Protein AF-X1HKD3-F1 (afdb_monomer_lite)

Radius of gyration: 12.35 Å; chains: 1; bounding box: 21×20×33 Å

Secondary structure (DSSP, 8-state):
---TTS-HHHHHHHHHHHHHHHHHHHHTT--TT-B---TTTTSHHHHHHHHHHHHTT-B-

Foldseek 3Di:
DADPPDDPVRRVLCDPQQVVLVVVCVVVVDAAAAEDDQDPLVDSNNVNNVVVCVVRNYHD

Sequence (60 aa):
IKPANMTYEEAAAAPIGGLTALVLLRKGNIQPRQKVVVVGASGSVGTFAVQLAKYFGAEV

Structure (mmCIF, N/CA/C/O backbone):
data_AF-X1HKD3-F1
#
_entry.id   AF-X1HKD3-F1
#
loop_
_atom_site.group_PDB
_atom_site.id
_atom_site.type_symbol
_atom_site.label_atom_id
_atom_site.label_alt_id
_atom_site.label_comp_id
_atom_site.label_asym_id
_atom_site.label_entity_id
_atom_site.label_seq_id
_atom_site.pdbx_PDB_ins_code
_atom_site.Cartn_x
_atom_site.Cartn_y
_atom_site.Cartn_z
_atom_site.occupancy
_atom_site.B_iso_or_equiv
_atom_site.auth_seq_id
_atom_site.auth_comp_id
_atom_site.auth_asym_id
_atom_site.auth_atom_id
_atom_site.pdbx_PDB_model_num
ATOM 1 N N . ILE A 1 1 ? 2.157 -12.668 -17.610 1.00 86.50 1 ILE A N 1
ATOM 2 C CA . ILE A 1 1 ? 0.972 -12.057 -18.262 1.00 86.50 1 ILE A CA 1
ATOM 3 C C . ILE A 1 1 ? 0.640 -10.757 -17.533 1.00 86.50 1 ILE A C 1
ATOM 5 O O . ILE A 1 1 ? 0.801 -10.731 -16.319 1.00 86.50 1 ILE A O 1
ATOM 9 N N . LYS A 1 2 ? 0.263 -9.688 -18.245 1.00 95.00 2 LYS A N 1
ATOM 10 C CA . LYS A 1 2 ? -0.111 -8.383 -17.663 1.00 95.00 2 LYS A CA 1
ATOM 11 C C . LYS A 1 2 ? -1.582 -8.052 -17.963 1.00 95.00 2 LYS A C 1
ATOM 13 O O . LYS A 1 2 ? -2.101 -8.592 -18.943 1.00 95.00 2 LYS A O 1
ATOM 18 N N . PRO A 1 3 ? -2.241 -7.166 -17.195 1.00 96.38 3 PRO A N 1
ATOM 19 C CA . PRO A 1 3 ? -3.565 -6.651 -17.545 1.00 96.38 3 PRO A CA 1
ATOM 20 C C . PRO A 1 3 ? -3.595 -5.981 -18.928 1.00 96.38 3 PRO A C 1
ATOM 22 O O . PRO A 1 3 ? -2.593 -5.434 -19.398 1.00 96.38 3 PRO A O 1
ATOM 25 N N . ALA A 1 4 ? -4.757 -6.014 -19.586 1.00 97.19 4 ALA A N 1
ATOM 26 C CA . ALA A 1 4 ? -4.933 -5.424 -20.917 1.00 97.19 4 ALA A CA 1
ATOM 27 C C . ALA A 1 4 ? -4.785 -3.892 -20.911 1.00 97.19 4 ALA A C 1
ATOM 29 O O . ALA A 1 4 ? -4.305 -3.318 -21.882 1.00 97.19 4 ALA A O 1
ATOM 30 N N . ASN A 1 5 ? -5.150 -3.246 -19.803 1.00 97.06 5 ASN A N 1
ATOM 31 C CA . ASN A 1 5 ? -5.162 -1.795 -19.618 1.00 97.06 5 ASN A CA 1
ATOM 32 C C . ASN A 1 5 ? -3.877 -1.232 -18.980 1.00 97.06 5 ASN A C 1
ATOM 34 O O . ASN A 1 5 ? -3.924 -0.162 -18.387 1.00 97.06 5 ASN A O 1
ATOM 38 N N . MET A 1 6 ? -2.763 -1.965 -19.040 1.00 97.25 6 MET A N 1
ATOM 39 C CA . MET A 1 6 ? -1.507 -1.597 -18.379 1.00 97.25 6 MET A CA 1
ATOM 40 C C . MET A 1 6 ? -0.319 -1.908 -19.290 1.00 97.25 6 MET A C 1
ATOM 42 O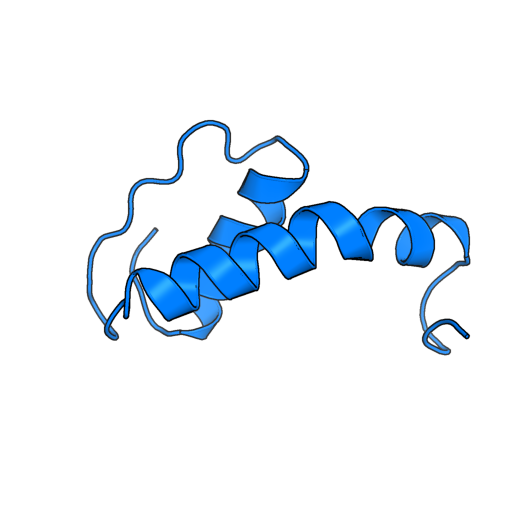 O . MET A 1 6 ? -0.364 -2.901 -20.027 1.00 97.25 6 MET A O 1
ATOM 46 N N . THR A 1 7 ? 0.743 -1.106 -19.265 1.00 98.06 7 THR A N 1
ATOM 47 C CA . THR A 1 7 ? 2.003 -1.442 -19.952 1.00 98.06 7 THR A CA 1
ATOM 48 C C . THR A 1 7 ? 2.760 -2.546 -19.204 1.00 98.06 7 THR A C 1
ATOM 50 O O . THR A 1 7 ? 2.384 -2.953 -18.101 1.00 98.06 7 THR A O 1
ATOM 53 N N . TYR A 1 8 ? 3.809 -3.110 -19.809 1.00 96.94 8 TYR A N 1
ATOM 54 C CA . TYR A 1 8 ? 4.636 -4.090 -19.094 1.00 96.94 8 TYR A CA 1
ATOM 55 C C . TYR A 1 8 ? 5.427 -3.429 -17.966 1.00 96.94 8 TYR A C 1
ATOM 57 O O . TYR A 1 8 ? 5.576 -4.030 -16.906 1.00 96.94 8 TYR A O 1
ATOM 65 N N . GLU A 1 9 ? 5.875 -2.196 -18.174 1.00 96.44 9 GLU A N 1
ATOM 66 C CA . GLU A 1 9 ? 6.621 -1.385 -17.217 1.00 96.44 9 GLU A CA 1
ATOM 67 C C . GLU A 1 9 ? 5.774 -1.086 -15.975 1.00 96.44 9 GLU A C 1
ATOM 69 O O . GLU A 1 9 ? 6.212 -1.323 -14.849 1.00 96.44 9 GLU A O 1
ATOM 74 N N . GLU A 1 10 ? 4.529 -0.651 -16.176 1.00 95.00 10 GLU A N 1
ATOM 75 C CA . GLU A 1 10 ? 3.570 -0.422 -15.093 1.00 95.00 10 GLU A CA 1
ATOM 76 C C . GLU A 1 10 ? 3.260 -1.726 -14.342 1.00 95.00 10 GLU A C 1
ATOM 78 O O . GLU A 1 10 ? 3.293 -1.767 -13.109 1.00 95.00 10 GLU A O 1
ATOM 83 N N . ALA A 1 11 ? 3.023 -2.820 -15.076 1.00 95.94 11 ALA A N 1
ATOM 84 C CA . ALA A 1 11 ? 2.720 -4.119 -14.482 1.00 95.94 11 ALA A CA 1
ATOM 85 C C . ALA A 1 11 ? 3.906 -4.705 -13.706 1.00 95.94 11 ALA A C 1
ATOM 87 O O . ALA A 1 11 ? 3.696 -5.379 -12.699 1.00 95.94 11 ALA A O 1
ATOM 88 N N . ALA A 1 12 ? 5.141 -4.450 -14.141 1.00 95.25 12 ALA A N 1
ATOM 89 C CA . ALA A 1 12 ? 6.354 -4.933 -13.488 1.00 95.25 12 ALA A CA 1
ATOM 90 C C . ALA A 1 12 ? 6.624 -4.240 -12.142 1.00 95.25 12 ALA A C 1
ATOM 92 O O . ALA A 1 12 ? 7.234 -4.845 -11.261 1.00 95.25 12 ALA A O 1
ATOM 93 N N . ALA A 1 13 ? 6.149 -3.006 -11.950 1.00 93.06 13 ALA A N 1
ATOM 94 C CA . ALA A 1 13 ? 6.339 -2.260 -10.704 1.00 93.06 13 ALA A CA 1
ATOM 95 C C . ALA A 1 13 ? 5.430 -2.741 -9.550 1.00 93.06 13 ALA A C 1
ATOM 97 O O . ALA A 1 13 ? 5.720 -2.492 -8.377 1.00 93.06 13 ALA A O 1
ATOM 98 N N . ALA A 1 14 ? 4.331 -3.433 -9.863 1.00 94.00 14 ALA A N 1
ATOM 99 C CA . ALA A 1 14 ? 3.300 -3.801 -8.894 1.00 94.00 14 ALA A CA 1
ATOM 100 C C . ALA A 1 14 ? 3.628 -4.978 -7.944 1.00 94.00 14 ALA A C 1
ATOM 102 O O . ALA A 1 14 ? 3.297 -4.869 -6.759 1.00 94.00 14 ALA A O 1
ATOM 103 N N . PRO A 1 15 ? 4.245 -6.100 -8.379 1.00 95.25 15 PRO A N 1
ATOM 104 C CA . PRO A 1 15 ? 4.237 -7.341 -7.606 1.00 95.25 15 PRO A CA 1
ATOM 105 C C . PRO A 1 15 ? 4.903 -7.234 -6.236 1.00 95.25 15 PRO A C 1
ATOM 107 O O . PRO A 1 15 ? 4.307 -7.646 -5.247 1.00 95.25 15 PRO A O 1
ATOM 110 N N . ILE A 1 16 ? 6.109 -6.662 -6.152 1.00 96.19 16 ILE A N 1
ATOM 111 C CA . ILE A 1 16 ? 6.861 -6.614 -4.889 1.00 96.19 16 ILE A CA 1
ATOM 112 C C . ILE A 1 16 ? 6.162 -5.710 -3.870 1.00 96.19 16 ILE A C 1
ATOM 114 O O . ILE A 1 16 ? 5.840 -6.160 -2.769 1.00 96.19 16 ILE A O 1
ATOM 118 N N . GLY A 1 17 ? 5.892 -4.453 -4.234 1.00 97.06 17 GLY A N 1
ATOM 119 C CA . GLY A 1 17 ? 5.257 -3.487 -3.338 1.00 97.06 17 GLY A CA 1
ATOM 120 C C . GLY A 1 17 ? 3.840 -3.902 -2.944 1.00 97.06 17 GLY A C 1
ATOM 121 O O . GLY A 1 17 ? 3.505 -3.932 -1.758 1.00 97.06 17 GLY A O 1
ATOM 122 N N . GLY A 1 18 ? 3.033 -4.281 -3.937 1.00 97.75 18 GLY A N 1
ATOM 123 C CA . GLY A 1 18 ? 1.629 -4.637 -3.759 1.00 97.75 18 GLY A CA 1
ATOM 124 C C . GLY A 1 18 ? 1.431 -5.911 -2.946 1.00 97.75 18 GLY A C 1
ATOM 125 O O . GLY A 1 18 ? 0.637 -5.915 -2.004 1.00 97.75 18 GLY A O 1
ATOM 126 N N . LEU A 1 19 ? 2.177 -6.980 -3.251 1.00 98.06 19 L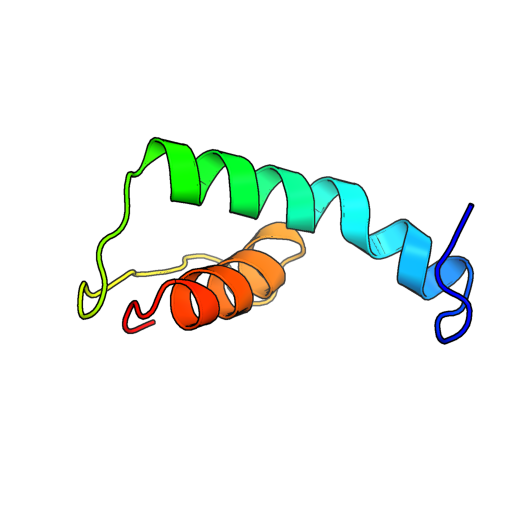EU A N 1
ATOM 127 C CA . LEU A 1 19 ? 2.052 -8.238 -2.512 1.00 98.06 19 LEU A CA 1
ATOM 128 C C . LEU A 1 19 ? 2.546 -8.093 -1.071 1.00 98.06 19 LEU A C 1
ATOM 130 O O . LEU A 1 19 ? 1.884 -8.577 -0.153 1.00 98.06 19 LEU A O 1
ATOM 134 N N . THR A 1 20 ? 3.662 -7.388 -0.862 1.00 98.38 20 THR A N 1
ATOM 135 C CA . THR A 1 20 ? 4.193 -7.136 0.487 1.00 98.38 20 THR A CA 1
ATOM 136 C C . THR A 1 20 ? 3.178 -6.377 1.336 1.00 98.38 20 THR A C 1
ATOM 138 O O . THR A 1 20 ? 2.851 -6.815 2.440 1.00 98.38 20 THR A O 1
ATOM 141 N N . ALA A 1 21 ? 2.618 -5.284 0.807 1.00 98.44 21 ALA A N 1
ATOM 142 C CA . ALA A 1 21 ? 1.590 -4.511 1.497 1.00 98.44 21 ALA A CA 1
ATOM 143 C C . ALA A 1 21 ? 0.351 -5.363 1.822 1.00 98.44 21 ALA A C 1
ATOM 145 O O . ALA A 1 21 ? -0.117 -5.363 2.961 1.00 98.44 21 ALA A O 1
ATOM 146 N N . LEU A 1 22 ? -0.150 -6.139 0.854 1.00 98.44 22 LEU A N 1
ATOM 147 C CA . LEU A 1 22 ? -1.329 -6.989 1.037 1.00 98.44 22 LEU A CA 1
ATOM 148 C C . LEU A 1 22 ? -1.126 -8.045 2.130 1.00 98.44 22 LEU A C 1
ATOM 150 O O . LEU A 1 22 ? -2.002 -8.232 2.976 1.00 98.44 22 LEU A O 1
ATOM 154 N N . VAL A 1 23 ? 0.016 -8.738 2.117 1.00 98.50 23 VAL A N 1
ATOM 155 C CA . VAL A 1 23 ? 0.335 -9.774 3.109 1.00 98.50 23 VAL A CA 1
ATOM 156 C C . VAL A 1 23 ? 0.446 -9.166 4.505 1.00 98.50 23 VAL A C 1
ATOM 158 O O . VAL A 1 23 ? -0.124 -9.715 5.449 1.00 98.50 23 VAL A O 1
ATOM 161 N N . LEU A 1 24 ? 1.127 -8.026 4.646 1.00 97.94 24 LEU A N 1
ATOM 162 C CA . LEU A 1 24 ? 1.295 -7.361 5.940 1.00 97.94 24 LEU A CA 1
ATOM 163 C C . LEU A 1 24 ? -0.030 -6.839 6.502 1.00 97.94 24 LEU A C 1
ATOM 165 O O . LEU A 1 24 ? -0.309 -7.069 7.677 1.00 97.94 24 LEU A O 1
ATOM 169 N N . LEU A 1 25 ? -0.873 -6.206 5.680 1.00 97.81 25 LEU A N 1
ATOM 170 C CA . LEU A 1 25 ? -2.181 -5.703 6.121 1.00 97.81 25 LEU A CA 1
ATOM 171 C C . LEU A 1 25 ? -3.124 -6.839 6.534 1.00 97.81 25 LEU A C 1
ATOM 173 O O . LEU A 1 25 ? -3.794 -6.735 7.561 1.00 97.81 25 LEU A O 1
ATOM 177 N N . ARG A 1 26 ? -3.131 -7.955 5.790 1.00 97.69 26 ARG A N 1
ATOM 178 C CA . ARG A 1 26 ? -3.891 -9.158 6.171 1.00 97.69 26 ARG A CA 1
ATOM 179 C C . ARG A 1 26 ? -3.370 -9.772 7.465 1.00 97.69 26 ARG A C 1
ATOM 181 O O . ARG A 1 26 ? -4.165 -10.126 8.327 1.00 97.69 26 ARG A O 1
ATOM 188 N N . LYS A 1 27 ? -2.046 -9.863 7.628 1.00 98.12 27 LYS A N 1
ATOM 189 C CA . LYS A 1 27 ? -1.422 -10.363 8.862 1.00 98.12 27 LYS A CA 1
ATOM 190 C C . LYS A 1 27 ? -1.725 -9.463 10.063 1.00 98.12 27 LYS A C 1
ATOM 192 O O . LYS A 1 27 ? -1.934 -9.972 11.158 1.00 98.12 27 LYS A O 1
ATOM 197 N N . GLY A 1 28 ? -1.763 -8.149 9.854 1.00 96.56 28 GLY A N 1
ATOM 198 C CA . GLY A 1 28 ? -2.164 -7.169 10.862 1.00 96.56 28 GLY A CA 1
ATOM 199 C C . GLY A 1 28 ? -3.659 -7.187 11.188 1.00 96.56 28 GLY A C 1
ATOM 200 O O . GLY A 1 28 ? -4.059 -6.526 12.140 1.00 96.56 28 GLY A O 1
ATOM 201 N N . ASN A 1 29 ? -4.466 -7.934 10.422 1.00 96.88 29 ASN A N 1
ATOM 202 C CA . ASN A 1 29 ? -5.912 -8.067 10.581 1.00 96.88 29 ASN A CA 1
ATOM 203 C C . ASN A 1 29 ? -6.613 -6.713 10.792 1.00 96.88 29 ASN A C 1
ATOM 205 O O . ASN A 1 29 ? -7.413 -6.548 11.716 1.00 96.88 29 ASN A O 1
ATOM 209 N N . ILE A 1 30 ? -6.263 -5.728 9.958 1.00 96.50 30 ILE A N 1
ATOM 210 C CA . ILE A 1 30 ? -6.818 -4.378 10.075 1.00 96.50 30 ILE A CA 1
ATOM 211 C C . ILE A 1 30 ? -8.338 -4.400 9.904 1.00 96.50 30 ILE A C 1
ATOM 213 O O . ILE A 1 30 ? -8.871 -5.132 9.070 1.00 96.50 30 ILE A O 1
ATOM 217 N N . GLN A 1 31 ? -9.030 -3.600 10.709 1.00 96.88 31 GLN A N 1
ATOM 218 C CA . GLN A 1 31 ? -10.488 -3.535 10.706 1.00 96.88 31 GLN A CA 1
ATOM 219 C C . GLN A 1 31 ? -10.988 -2.245 10.039 1.00 96.88 31 GLN A C 1
ATOM 221 O O . GLN A 1 31 ? -10.302 -1.218 10.090 1.00 96.88 31 GLN A O 1
ATOM 226 N N . PRO A 1 32 ? -12.203 -2.246 9.462 1.00 97.69 32 PRO A N 1
ATOM 227 C CA . PRO A 1 32 ? -12.829 -1.018 8.989 1.00 97.69 32 PRO A CA 1
ATOM 228 C C . PRO A 1 32 ? -12.913 0.039 10.101 1.00 97.69 32 PRO A C 1
ATOM 230 O O . PRO A 1 32 ? -13.231 -0.282 11.248 1.00 97.69 32 PRO A O 1
ATOM 233 N N . ARG A 1 33 ? -12.681 1.309 9.749 1.00 97.56 33 ARG A N 1
ATOM 234 C CA . ARG A 1 33 ? -12.610 2.492 10.633 1.00 97.56 33 ARG A CA 1
ATOM 235 C C . ARG A 1 33 ? -11.422 2.516 11.601 1.00 97.56 33 ARG A C 1
ATOM 237 O O . ARG A 1 33 ? -11.320 3.425 12.421 1.00 97.56 33 ARG A O 1
ATOM 244 N N . GLN A 1 34 ? -10.512 1.546 11.531 1.00 97.69 34 GLN A N 1
ATOM 245 C CA . GLN A 1 34 ? -9.268 1.6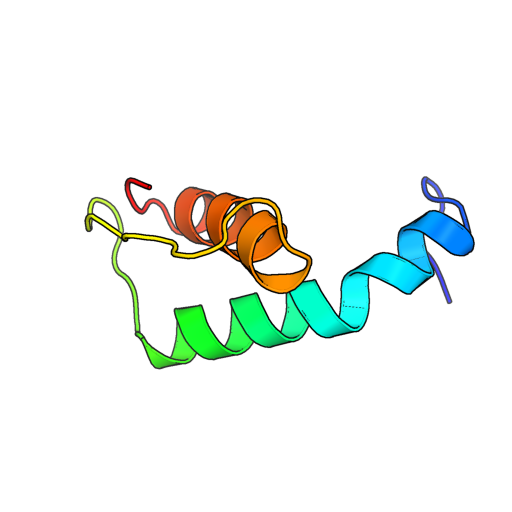00 12.294 1.00 97.69 34 GLN A CA 1
ATOM 246 C C . GLN A 1 34 ? -8.313 2.627 11.678 1.00 97.69 34 GLN A C 1
ATOM 248 O O . GLN A 1 34 ? -8.195 2.705 10.458 1.00 97.69 34 GLN A O 1
ATOM 253 N N . LYS A 1 35 ? -7.597 3.382 12.518 1.00 98.25 35 LYS A N 1
ATOM 254 C CA . LYS A 1 35 ? -6.550 4.312 12.074 1.00 98.25 35 LYS A CA 1
ATOM 255 C C . LYS A 1 35 ? -5.233 3.572 11.854 1.00 98.25 35 LYS A C 1
ATOM 257 O O . LYS A 1 35 ? -4.769 2.865 12.751 1.00 98.25 35 LYS A O 1
ATOM 262 N N . VAL A 1 36 ? -4.632 3.742 10.682 1.00 97.31 36 VAL A N 1
ATOM 263 C CA . VAL A 1 36 ? -3.404 3.068 10.249 1.00 97.31 36 VAL A CA 1
ATOM 264 C C . VAL A 1 36 ? -2.372 4.114 9.850 1.00 97.31 36 VAL A C 1
ATOM 266 O O . VAL A 1 36 ? -2.576 4.877 8.918 1.00 97.31 36 VAL A O 1
ATOM 269 N N . VAL A 1 37 ? -1.221 4.113 10.520 1.00 97.88 37 VAL A N 1
ATOM 270 C CA . VAL A 1 37 ? -0.089 4.967 10.141 1.00 97.88 37 VAL A CA 1
ATOM 271 C C . VAL A 1 37 ? 0.794 4.223 9.142 1.00 97.88 37 VAL A C 1
ATOM 273 O O . VAL A 1 37 ? 1.299 3.142 9.443 1.00 97.88 37 VAL A O 1
ATOM 276 N N . VAL A 1 38 ? 1.020 4.816 7.967 1.00 97.81 38 VAL A N 1
ATOM 277 C CA . VAL A 1 38 ? 1.937 4.281 6.947 1.00 97.81 38 VAL A CA 1
ATOM 278 C C . VAL A 1 38 ? 3.214 5.116 6.905 1.00 97.81 38 VAL A C 1
ATOM 280 O O . VAL A 1 38 ? 3.236 6.231 6.388 1.00 97.81 38 VAL A O 1
ATOM 283 N N . VAL A 1 39 ? 4.310 4.558 7.416 1.00 97.50 39 VAL A N 1
ATOM 284 C CA . VAL A 1 39 ? 5.642 5.171 7.307 1.00 97.50 39 VAL A CA 1
ATOM 285 C C . VAL A 1 39 ? 6.219 4.892 5.917 1.00 97.50 39 VAL A C 1
ATOM 287 O O . VAL A 1 39 ? 6.179 3.759 5.442 1.00 97.50 39 VAL A O 1
ATOM 290 N N . GLY A 1 40 ? 6.758 5.921 5.254 1.00 97.06 40 GLY A N 1
ATOM 291 C CA . GLY A 1 40 ? 7.317 5.785 3.903 1.00 97.06 40 GLY A CA 1
ATOM 292 C C . GLY A 1 40 ? 6.257 5.631 2.804 1.00 97.06 40 GLY A C 1
ATOM 293 O O . GLY A 1 40 ? 6.472 4.897 1.842 1.00 97.06 40 GLY A O 1
ATOM 294 N N . ALA A 1 41 ? 5.113 6.314 2.935 1.00 97.62 41 ALA A N 1
ATOM 295 C CA . ALA A 1 41 ? 3.971 6.215 2.017 1.00 97.62 41 ALA A CA 1
ATOM 296 C C . ALA A 1 41 ? 4.304 6.481 0.530 1.00 97.62 41 ALA A C 1
ATOM 298 O O . ALA A 1 41 ? 3.638 5.941 -0.349 1.00 97.62 41 ALA A O 1
ATOM 299 N N . SER A 1 42 ? 5.347 7.260 0.230 1.00 97.25 42 SER A N 1
ATOM 300 C CA . SER A 1 42 ? 5.805 7.538 -1.142 1.00 97.25 42 SER A CA 1
ATOM 301 C C . SER A 1 42 ? 6.680 6.436 -1.759 1.00 97.25 42 SER A C 1
ATOM 303 O O . SER A 1 42 ? 7.021 6.518 -2.936 1.00 97.25 42 SER A O 1
ATOM 305 N N . GLY A 1 43 ? 7.072 5.419 -0.987 1.00 96.62 43 GLY A N 1
ATOM 306 C CA . GLY A 1 43 ? 7.865 4.290 -1.475 1.00 96.62 43 GLY A CA 1
ATOM 307 C C . GLY A 1 43 ? 7.012 3.185 -2.103 1.00 96.62 43 GLY A C 1
ATOM 308 O O . GLY A 1 43 ? 5.793 3.164 -1.948 1.00 96.62 43 GLY A O 1
ATOM 309 N N . SER A 1 44 ? 7.674 2.209 -2.740 1.00 96.06 44 SER A N 1
ATOM 310 C CA . SER A 1 44 ? 7.021 1.083 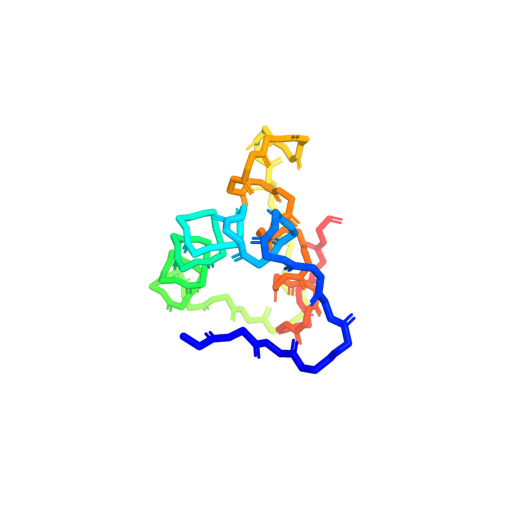-3.431 1.00 96.06 44 SER A CA 1
ATOM 311 C C . SER A 1 44 ? 5.946 0.404 -2.570 1.00 96.06 44 SER A C 1
ATOM 313 O O . SER A 1 44 ? 4.781 0.405 -2.944 1.00 96.06 44 SER A O 1
ATOM 315 N N . VAL A 1 45 ? 6.289 -0.101 -1.378 1.00 98.19 45 VAL A N 1
ATOM 316 C CA . VAL A 1 45 ? 5.319 -0.761 -0.478 1.00 98.19 45 VAL A CA 1
ATOM 317 C C . VAL A 1 45 ? 4.305 0.235 0.094 1.00 98.19 45 VAL A C 1
ATOM 319 O O . VAL A 1 45 ? 3.116 -0.068 0.162 1.00 98.19 45 VAL A O 1
ATOM 322 N N . GLY A 1 46 ? 4.762 1.425 0.495 1.00 98.19 46 GLY A N 1
ATOM 323 C CA . GLY A 1 46 ? 3.928 2.431 1.153 1.00 98.19 46 GLY A CA 1
ATOM 324 C C . GLY A 1 46 ? 2.771 2.906 0.277 1.00 98.19 46 GLY A C 1
ATOM 325 O O . GLY A 1 46 ? 1.641 2.999 0.755 1.00 98.19 46 GLY A O 1
ATOM 326 N N . THR A 1 47 ? 3.022 3.110 -1.017 1.00 97.75 47 THR A N 1
ATOM 327 C CA . THR A 1 47 ? 1.992 3.558 -1.963 1.00 97.75 47 THR A CA 1
ATOM 328 C C . THR A 1 47 ? 0.870 2.526 -2.082 1.00 97.75 47 THR A C 1
ATOM 330 O O . THR A 1 47 ? -0.305 2.887 -2.005 1.00 97.75 47 THR A O 1
ATOM 333 N N . PHE A 1 48 ? 1.201 1.232 -2.172 1.00 98.38 48 PHE A N 1
ATOM 334 C CA . PHE A 1 48 ? 0.190 0.169 -2.161 1.00 98.38 48 PHE A CA 1
ATOM 335 C C .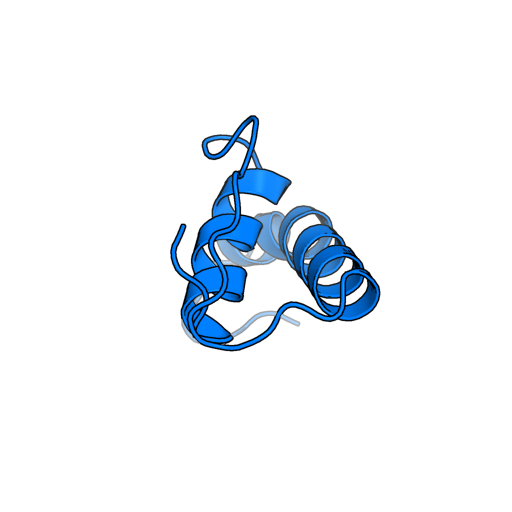 PHE A 1 48 ? -0.491 0.018 -0.798 1.00 98.38 48 PHE A C 1
ATOM 337 O O . PHE A 1 48 ? -1.699 -0.204 -0.753 1.00 98.38 48 PHE A O 1
ATOM 344 N N . ALA A 1 49 ? 0.243 0.167 0.309 1.00 98.44 49 ALA A N 1
ATOM 345 C CA . ALA A 1 49 ? -0.315 0.049 1.655 1.00 98.44 49 ALA A CA 1
ATOM 346 C C . ALA A 1 49 ? -1.409 1.090 1.921 1.00 98.44 49 ALA A C 1
ATOM 348 O O . ALA A 1 49 ? -2.459 0.729 2.446 1.00 98.44 49 ALA A O 1
ATOM 349 N N . VAL A 1 50 ? -1.217 2.344 1.493 1.00 98.44 50 VAL A N 1
ATOM 350 C CA . VAL A 1 50 ? -2.244 3.396 1.610 1.00 98.44 50 VAL A CA 1
ATOM 351 C C . VAL A 1 50 ? -3.515 3.012 0.849 1.00 98.44 50 VAL A C 1
ATOM 353 O O . VAL A 1 50 ? -4.614 3.105 1.394 1.00 98.44 50 VAL A O 1
ATOM 356 N N . GLN A 1 51 ? -3.378 2.564 -0.403 1.00 98.06 51 GLN A N 1
ATOM 357 C CA . GLN A 1 51 ? -4.524 2.201 -1.245 1.00 98.06 51 GLN A CA 1
ATOM 358 C C . GL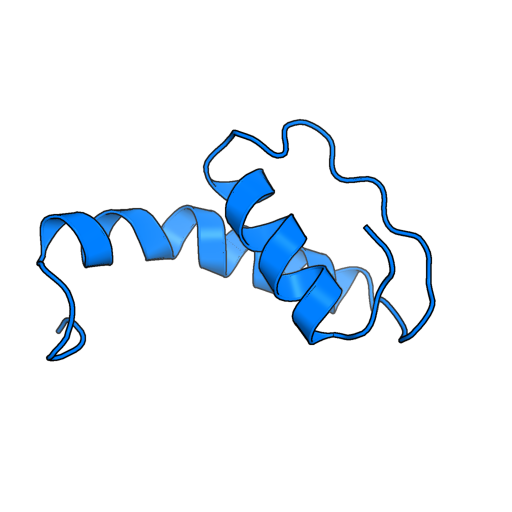N A 1 51 ? -5.267 0.980 -0.689 1.00 98.06 51 GLN A C 1
ATOM 360 O O . GLN A 1 51 ? -6.491 0.990 -0.574 1.00 98.06 51 GLN A O 1
ATOM 365 N N . LEU A 1 52 ? -4.530 -0.059 -0.294 1.00 98.25 52 LEU A N 1
ATOM 366 C CA . LEU A 1 52 ? -5.105 -1.295 0.230 1.00 98.25 52 LEU A CA 1
ATOM 367 C C . LEU A 1 52 ? -5.743 -1.105 1.610 1.00 98.25 52 LEU A C 1
ATOM 369 O O . LEU A 1 52 ? -6.813 -1.652 1.857 1.00 98.25 52 LEU A O 1
ATOM 373 N N . ALA A 1 53 ? -5.139 -0.316 2.501 1.00 98.31 53 ALA A N 1
ATOM 374 C CA . ALA A 1 53 ? -5.734 -0.028 3.804 1.00 98.31 53 ALA A CA 1
ATOM 375 C C . ALA A 1 53 ? -7.064 0.730 3.654 1.00 98.31 53 ALA A C 1
ATOM 377 O O . ALA A 1 53 ? -8.055 0.338 4.271 1.00 98.31 53 ALA A O 1
ATOM 378 N N . LYS A 1 54 ? -7.130 1.723 2.753 1.00 98.19 54 LYS A N 1
ATOM 379 C CA . LYS A 1 54 ? -8.391 2.399 2.399 1.00 98.19 54 LYS A CA 1
ATOM 380 C C . LYS A 1 54 ? -9.412 1.441 1.782 1.00 98.19 54 LYS A C 1
ATOM 382 O O . LYS A 1 54 ? -10.581 1.493 2.147 1.00 98.19 54 LYS A O 1
ATOM 387 N N . TYR A 1 55 ? -8.979 0.537 0.899 1.00 98.19 55 TYR A N 1
ATOM 388 C CA . TYR A 1 55 ? -9.838 -0.512 0.334 1.00 98.19 55 TYR A CA 1
ATOM 389 C C . TYR A 1 55 ? -10.445 -1.421 1.418 1.00 98.19 55 TYR A C 1
ATOM 391 O O . TYR A 1 55 ? -11.612 -1.790 1.327 1.00 98.19 55 TYR A O 1
ATOM 399 N N . PHE A 1 56 ? -9.695 -1.731 2.480 1.00 98.06 56 PHE A N 1
ATOM 400 C CA . PHE A 1 56 ? -10.199 -2.471 3.644 1.00 98.06 56 PHE A CA 1
ATOM 401 C C . PHE A 1 56 ? -11.037 -1.619 4.616 1.00 98.06 56 PHE A C 1
ATOM 403 O O . PHE A 1 56 ? -11.474 -2.111 5.655 1.00 98.06 56 PHE A O 1
ATOM 410 N N . GLY A 1 57 ? -11.292 -0.352 4.285 1.00 98.06 57 GLY A N 1
ATOM 411 C CA . GLY A 1 57 ? -12.112 0.559 5.076 1.00 98.06 57 GLY A CA 1
ATOM 412 C C . GLY A 1 57 ? -11.384 1.201 6.254 1.00 98.06 57 GLY A C 1
ATOM 413 O O . GLY A 1 57 ? -12.051 1.782 7.106 1.00 98.06 57 GLY A O 1
ATOM 414 N N . ALA A 1 58 ? -10.057 1.091 6.341 1.00 98.25 58 ALA A N 1
ATOM 415 C CA . ALA A 1 58 ? -9.268 1.782 7.355 1.00 98.25 58 ALA A CA 1
ATOM 416 C C . ALA A 1 58 ? -9.093 3.276 7.024 1.00 98.25 58 ALA A C 1
ATOM 418 O O . ALA A 1 58 ? -9.154 3.694 5.865 1.00 98.25 58 ALA A O 1
ATOM 419 N N . GLU A 1 59 ? -8.836 4.073 8.057 1.00 98.12 59 GLU A N 1
ATOM 420 C CA . GLU A 1 59 ? -8.442 5.478 7.952 1.00 98.12 59 GLU A CA 1
ATOM 421 C C . GLU A 1 59 ? -6.913 5.556 7.920 1.00 98.12 59 GLU A C 1
ATOM 423 O O . GLU A 1 59 ? -6.252 5.019 8.809 1.00 98.12 59 GLU A O 1
ATOM 428 N N . VAL A 1 60 ? -6.352 6.198 6.894 1.00 95.88 60 VAL A N 1
ATOM 429 C CA . VAL A 1 60 ? -4.901 6.296 6.656 1.00 95.88 60 VAL A CA 1
ATOM 430 C C . VAL A 1 60 ? -4.474 7.747 6.625 1.00 95.88 60 VAL A C 1
ATOM 432 O O . VAL A 1 60 ? -5.082 8.484 5.811 1.00 95.88 60 VAL A O 1
#

InterPro domains:
  IPR036291 NAD(P)-binding domain superfamily [SSF51735] (6-60)
  IPR050700 YIM1 and Zinc-containing Alcohol Dehydrogenase Families [PTHR11695] (2-60)

pLDDT: mean 97.09, std 1.8, range [86.5, 98.5]

Organism: NCBI:txid412755